Protein AF-A0A1A8K2V6-F1 (afdb_monomer)

Nearest PDB structures (foldseek):
  3fk2-assembly3_C  TM=8.472E-01  e=1.908E-04  Homo sapiens
  3byi-assembly1_A  TM=8.784E-01  e=4.272E-04  Homo sapiens
  2osa-assembly1_A  TM=8.874E-01  e=6.770E-04  Homo sapiens
  2ee5-assembly1_A  TM=8.957E-01  e=7.171E-04  Homo sapiens
  5jd0-assembly2_B  TM=8.103E-01  e=1.275E-02  Homo sapiens

Secondary structure (DSSP, 8-state):
--TTTSPPPHHHHHHHHHHHHH-HHHHHHHHTTS-HHHHHHHHHHHHHHSSS-SS-HHHHHHHHHHHT-SSHHHHHHHHHHHHHHS-HHHHHH-

Sequence (94 aa):
VGIYRIPGTATDINMLRAAFNSNLREAVTRLRGAEVNAVCGLLKLYFRELPEPLIPSEMFQTLAKALDIQDLNARLVSMLSLLKSCPEVKRHTF

Solvent-accessible surface area (backbone atoms only — not comparable to full-atom values): 5438 Å² total; per-residue (Å²): 134,56,82,80,72,47,81,35,58,67,67,56,23,50,53,48,49,52,27,56,75,72,36,61,71,58,24,57,58,52,54,77,75,50,56,65,35,19,56,41,43,36,57,54,48,53,54,71,67,40,97,61,50,74,68,48,76,84,49,48,65,59,50,52,57,31,67,69,42,82,53,65,67,63,21,52,53,45,50,53,52,52,53,65,70,42,58,67,72,45,48,77,68,108

Radius of gyration: 17.13 Å; Cα contacts (8 Å, |Δi|>4): 66; chains: 1; bounding box: 40×24×40 Å

pLDDT: mean 91.92, std 4.36, range [67.62, 97.25]

Mean predicted aligned error: 4.61 Å

InterPro domains:
  IPR000198 Rho GTPase-activating protein domain [PF00620] (2-94)
  IPR000198 Rho GTPase-activating protein domain [PS50238] (1-94)
  IPR008936 Rho GTPase activation protein [G3DSA:1.10.555.10] (1-94)
  IPR008936 Rho GTPase activation protein [SSF48350] (2-94)
  IPR037769 Abr/Bcr [PTHR23182] (1-94)

Organism: Nothobranchius kuhntae (NCBI:txid321403)

Foldseek 3Di:
DDQLPDADDPVLLVVLVVCVVPDPVSSVVSVVVDDRNSVSNNVVVVQVPPPAHLQHPVCPVQLVVLVPDPDPVSSVVSVVVSLVPDDPVSSVVD

Structure (mmCIF, N/CA/C/O backbone):
data_AF-A0A1A8K2V6-F1
#
_entry.id   AF-A0A1A8K2V6-F1
#
loop_
_atom_site.group_PDB
_atom_site.id
_atom_site.type_symbol
_atom_site.label_atom_id
_atom_site.label_alt_id
_atom_site.label_comp_id
_atom_site.label_asym_id
_atom_site.label_entity_id
_atom_site.label_seq_id
_atom_site.pdbx_PDB_ins_code
_atom_site.Cartn_x
_atom_site.Cartn_y
_atom_site.Cartn_z
_atom_site.occupancy
_atom_site.B_iso_or_equiv
_atom_site.auth_seq_id
_atom_site.auth_comp_id
_atom_site.auth_asym_id
_atom_site.auth_atom_id
_atom_site.pdbx_PDB_model_num
ATOM 1 N N . VAL A 1 1 ? -10.995 -7.471 -15.134 1.00 67.62 1 VAL A N 1
ATOM 2 C CA . VAL A 1 1 ? -9.686 -6.898 -14.734 1.00 67.62 1 VAL A CA 1
ATOM 3 C C . VAL A 1 1 ? -9.617 -6.894 -13.214 1.00 67.62 1 VAL A C 1
ATOM 5 O O . VAL A 1 1 ? -10.493 -6.315 -12.591 1.00 67.62 1 VAL A O 1
ATOM 8 N N . GLY A 1 2 ? -8.667 -7.610 -12.609 1.00 86.94 2 GLY A N 1
ATOM 9 C CA . GLY A 1 2 ? -8.532 -7.699 -11.150 1.00 86.94 2 GLY A CA 1
ATOM 10 C C . GLY A 1 2 ? -7.445 -6.764 -10.633 1.00 86.94 2 GLY A C 1
ATOM 11 O O . GLY A 1 2 ? -6.370 -7.238 -10.276 1.00 86.94 2 GLY A O 1
ATOM 12 N N . ILE A 1 3 ? -7.712 -5.456 -10.614 1.00 91.00 3 ILE A N 1
ATOM 13 C CA . ILE A 1 3 ? -6.757 -4.437 -10.144 1.00 91.00 3 ILE A CA 1
ATOM 14 C C . ILE A 1 3 ? -6.366 -4.748 -8.692 1.00 91.00 3 ILE A C 1
ATOM 16 O O . ILE A 1 3 ? -7.212 -5.150 -7.895 1.00 91.00 3 ILE A O 1
ATOM 20 N N . TYR A 1 4 ? -5.073 -4.646 -8.372 1.00 91.69 4 TYR A N 1
ATOM 21 C CA . TYR A 1 4 ? -4.450 -5.052 -7.099 1.00 91.69 4 TYR A CA 1
ATOM 22 C C . TYR A 1 4 ? -4.519 -6.547 -6.737 1.00 91.69 4 TYR A C 1
ATOM 24 O O . TYR A 1 4 ? -3.676 -7.003 -5.956 1.00 91.69 4 TYR A O 1
ATOM 32 N N . ARG A 1 5 ? -5.432 -7.323 -7.333 1.00 92.94 5 ARG A N 1
ATOM 33 C CA . ARG A 1 5 ? -5.593 -8.769 -7.117 1.00 92.94 5 ARG A CA 1
ATOM 34 C C . ARG A 1 5 ? -4.694 -9.608 -8.025 1.00 92.94 5 ARG A C 1
AT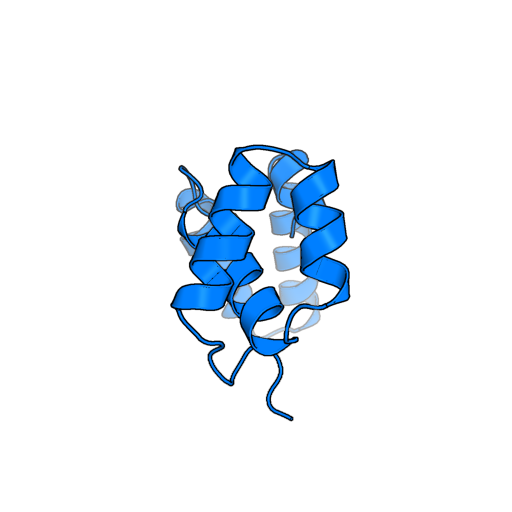OM 36 O O . ARG A 1 5 ? -4.076 -10.555 -7.551 1.00 92.94 5 ARG A O 1
ATOM 43 N N . ILE A 1 6 ? -4.634 -9.283 -9.315 1.00 91.56 6 ILE A N 1
ATOM 44 C CA . ILE A 1 6 ? -3.819 -10.003 -10.301 1.00 91.56 6 ILE A CA 1
ATOM 45 C C . ILE A 1 6 ? -2.364 -9.523 -10.174 1.00 91.56 6 ILE A C 1
ATOM 47 O O . ILE A 1 6 ? -2.129 -8.311 -10.130 1.00 91.56 6 ILE A O 1
ATOM 51 N N . PRO A 1 7 ? -1.376 -10.432 -10.073 1.00 88.19 7 PRO A N 1
ATOM 52 C CA . PRO A 1 7 ? 0.026 -10.038 -10.029 1.00 88.19 7 PRO A CA 1
ATOM 53 C C . PRO A 1 7 ? 0.500 -9.544 -11.401 1.00 88.19 7 PRO A C 1
ATOM 55 O O . PRO A 1 7 ? 0.137 -10.103 -12.433 1.00 88.19 7 PRO A O 1
ATOM 58 N N . GLY A 1 8 ? 1.328 -8.499 -11.405 1.00 90.31 8 GLY A N 1
ATOM 59 C CA . GLY A 1 8 ? 2.142 -8.144 -12.567 1.00 90.31 8 GLY A CA 1
ATOM 60 C C . GLY A 1 8 ? 3.408 -8.997 -12.641 1.00 90.31 8 GLY A C 1
ATOM 61 O O . GLY A 1 8 ? 3.765 -9.684 -11.681 1.00 90.31 8 GLY A O 1
ATOM 62 N N . THR A 1 9 ? 4.113 -8.928 -13.767 1.00 93.69 9 THR A N 1
ATOM 63 C CA . THR A 1 9 ? 5.394 -9.618 -13.953 1.00 93.69 9 THR A CA 1
ATOM 64 C C . THR A 1 9 ? 6.436 -9.096 -12.963 1.00 93.69 9 THR A C 1
ATOM 66 O O . THR A 1 9 ? 6.639 -7.888 -12.840 1.00 93.69 9 THR A O 1
ATOM 69 N N . ALA A 1 10 ? 7.147 -9.999 -12.281 1.00 93.56 10 ALA A N 1
ATOM 70 C CA . ALA A 1 10 ? 8.191 -9.623 -11.324 1.00 93.56 10 ALA A CA 1
ATOM 71 C C . ALA A 1 10 ? 9.313 -8.790 -11.971 1.00 93.56 10 ALA A C 1
ATOM 73 O O . ALA A 1 10 ? 9.819 -7.853 -11.355 1.00 93.56 10 ALA A O 1
ATOM 74 N N . THR A 1 11 ? 9.663 -9.092 -13.225 1.00 95.50 11 THR A N 1
ATOM 75 C CA . THR A 1 11 ? 10.641 -8.334 -14.017 1.00 95.50 11 THR A CA 1
ATOM 76 C C . THR A 1 11 ? 10.225 -6.871 -14.165 1.00 95.50 11 THR A C 1
ATOM 78 O O . THR A 1 11 ? 11.012 -5.986 -13.844 1.00 95.50 11 THR A O 1
ATOM 81 N N . ASP A 1 12 ? 8.979 -6.606 -14.564 1.00 94.31 12 ASP A N 1
ATOM 82 C CA . ASP A 1 12 ? 8.476 -5.242 -14.779 1.00 94.31 12 ASP A CA 1
ATOM 83 C C . ASP A 1 12 ? 8.409 -4.450 -13.472 1.00 94.31 12 ASP A C 1
ATOM 85 O O . ASP A 1 12 ? 8.814 -3.289 -13.420 1.00 94.31 12 ASP A O 1
ATOM 89 N N . ILE A 1 13 ? 7.972 -5.101 -12.388 1.00 95.81 13 ILE A N 1
ATOM 90 C CA . ILE A 1 13 ? 7.942 -4.504 -11.047 1.00 95.81 13 ILE A CA 1
ATOM 91 C C . ILE A 1 13 ? 9.355 -4.094 -10.612 1.00 95.81 13 ILE A C 1
ATOM 93 O O . ILE A 1 13 ? 9.557 -2.970 -10.151 1.00 95.81 13 ILE A O 1
ATOM 97 N N . ASN A 1 14 ? 10.344 -4.974 -10.787 1.00 95.25 14 ASN A N 1
ATOM 98 C CA . ASN A 1 14 ? 11.729 -4.698 -10.406 1.00 95.25 14 ASN A CA 1
ATOM 99 C C . ASN A 1 14 ? 12.385 -3.634 -11.299 1.00 95.25 14 ASN A C 1
ATOM 101 O O . ASN A 1 14 ? 13.126 -2.795 -10.790 1.00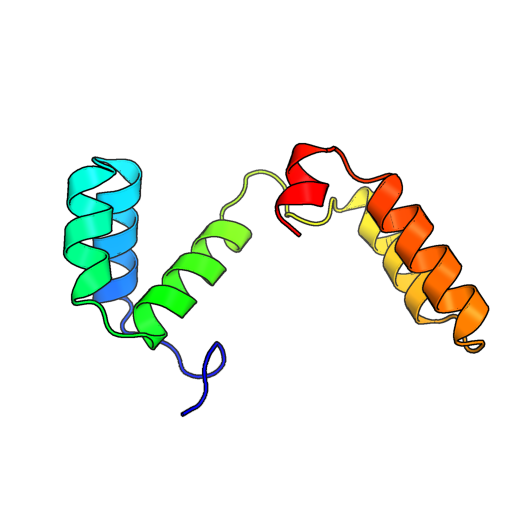 95.25 14 ASN A O 1
ATOM 105 N N . MET A 1 15 ? 12.087 -3.619 -12.603 1.00 94.94 15 MET A N 1
ATOM 106 C CA . MET A 1 15 ? 12.561 -2.572 -13.515 1.00 94.94 15 MET A CA 1
ATOM 107 C C . MET A 1 15 ? 12.018 -1.195 -13.124 1.00 94.94 15 MET A C 1
ATOM 109 O O . MET A 1 15 ? 12.779 -0.230 -13.059 1.00 94.94 15 MET A O 1
ATOM 113 N N . LEU A 1 16 ? 10.718 -1.095 -12.826 1.00 95.75 16 LEU A N 1
ATOM 114 C CA . LEU A 1 16 ? 10.125 0.159 -12.362 1.00 95.75 16 LEU A CA 1
ATOM 115 C C . LEU A 1 16 ? 10.704 0.578 -11.010 1.00 95.75 16 LEU A C 1
ATOM 117 O O . LEU A 1 16 ? 11.075 1.736 -10.847 1.00 95.75 16 LEU A O 1
ATOM 121 N N . ARG A 1 17 ? 10.848 -0.357 -10.064 1.00 95.75 17 ARG A N 1
ATOM 122 C CA . ARG A 1 17 ? 11.479 -0.101 -8.762 1.00 95.75 17 ARG A CA 1
ATOM 123 C C . ARG A 1 17 ? 12.877 0.493 -8.919 1.00 95.75 17 ARG A C 1
ATOM 125 O O . ARG A 1 17 ? 13.177 1.504 -8.290 1.00 95.75 17 ARG A O 1
ATOM 132 N N . ALA A 1 18 ? 13.719 -0.117 -9.753 1.00 95.50 18 ALA A N 1
ATOM 133 C CA . ALA A 1 18 ? 15.065 0.380 -10.013 1.00 95.50 18 ALA A CA 1
ATOM 134 C C . ALA A 1 18 ? 15.025 1.810 -10.572 1.00 95.50 18 ALA A C 1
ATOM 136 O O . ALA A 1 18 ? 15.723 2.682 -10.064 1.00 95.50 18 ALA A O 1
ATOM 137 N N . ALA A 1 19 ? 14.139 2.079 -11.536 1.00 95.56 19 ALA A N 1
ATOM 138 C CA . ALA A 1 19 ? 13.971 3.419 -12.087 1.00 95.56 19 ALA A CA 1
ATOM 139 C C . ALA A 1 19 ? 13.550 4.442 -11.014 1.00 95.56 19 ALA A C 1
ATOM 141 O O . ALA A 1 19 ? 14.135 5.519 -10.952 1.00 95.56 19 ALA A O 1
ATOM 142 N N . PHE A 1 20 ? 12.597 4.108 -10.133 1.00 95.69 20 PHE A N 1
ATOM 143 C CA . PHE A 1 20 ? 12.182 4.990 -9.031 1.00 95.69 20 PHE A CA 1
ATOM 144 C C . PHE A 1 20 ? 13.304 5.256 -8.019 1.00 95.69 20 PHE A C 1
ATOM 146 O O . PHE A 1 20 ? 13.405 6.372 -7.516 1.00 95.69 20 PHE A O 1
ATOM 153 N N . ASN A 1 21 ? 14.165 4.269 -7.761 1.00 94.69 21 ASN A N 1
ATOM 154 C CA . ASN A 1 21 ? 15.307 4.416 -6.856 1.00 94.69 21 ASN A CA 1
ATOM 155 C C . ASN A 1 21 ? 16.483 5.190 -7.473 1.00 94.69 21 ASN A C 1
ATOM 157 O O . ASN A 1 21 ? 17.320 5.704 -6.735 1.00 94.69 21 ASN A O 1
ATOM 161 N N . SER A 1 22 ? 16.579 5.256 -8.805 1.00 94.88 22 SER A N 1
ATOM 162 C CA . SER A 1 22 ? 17.699 5.898 -9.505 1.00 94.88 22 SER A CA 1
ATOM 163 C C . SER A 1 22 ? 17.360 7.281 -10.063 1.00 94.88 22 SER A C 1
ATOM 165 O O . SER A 1 22 ? 18.112 8.229 -9.848 1.00 94.88 22 SER A O 1
ATOM 167 N N . ASN A 1 23 ? 16.259 7.421 -10.807 1.00 95.00 23 ASN A N 1
ATOM 168 C CA . ASN A 1 23 ? 15.907 8.667 -11.480 1.00 95.00 23 ASN A CA 1
ATOM 169 C C . ASN A 1 23 ? 14.390 8.812 -11.660 1.00 95.00 23 ASN A C 1
ATOM 171 O O . ASN A 1 23 ? 13.760 8.107 -12.450 1.00 95.00 23 ASN A O 1
ATOM 175 N N . LEU A 1 24 ? 13.809 9.817 -11.001 1.00 92.75 24 LEU A N 1
ATOM 176 C CA . LEU A 1 24 ? 12.367 10.059 -11.042 1.00 92.75 24 LEU A CA 1
ATOM 177 C C . LEU A 1 24 ? 11.841 10.352 -12.459 1.00 92.75 24 LEU A C 1
ATOM 179 O O . LEU A 1 24 ? 10.752 9.906 -12.817 1.00 92.75 24 LEU A O 1
ATOM 183 N N . ARG A 1 25 ? 12.596 11.075 -13.293 1.00 94.06 25 ARG A N 1
ATOM 184 C CA . ARG A 1 25 ? 12.173 11.400 -14.665 1.00 94.06 25 ARG A CA 1
ATOM 185 C C . ARG A 1 25 ? 12.115 10.149 -15.538 1.00 94.06 25 ARG A C 1
ATOM 187 O O . ARG A 1 25 ? 11.178 9.988 -16.324 1.00 94.06 25 ARG A O 1
ATOM 194 N N . GLU A 1 26 ? 13.093 9.262 -15.390 1.00 93.12 26 GLU A N 1
ATOM 195 C CA . GLU A 1 26 ? 13.093 7.965 -16.065 1.00 93.12 26 GLU A CA 1
ATOM 196 C C . GLU A 1 26 ? 11.925 7.098 -15.583 1.00 93.12 26 GLU A C 1
ATOM 198 O O . GLU A 1 26 ? 11.180 6.562 -16.404 1.00 93.12 26 GLU A O 1
ATOM 203 N N . ALA A 1 27 ? 11.712 7.027 -14.267 1.00 93.88 27 ALA A N 1
ATOM 204 C CA . ALA A 1 27 ? 10.615 6.277 -13.667 1.00 93.88 27 ALA A CA 1
ATOM 205 C C . ALA A 1 27 ? 9.254 6.723 -14.211 1.00 93.88 27 ALA A C 1
ATOM 207 O O . ALA A 1 27 ? 8.484 5.894 -14.690 1.00 93.88 27 ALA A O 1
ATOM 208 N N . VAL A 1 28 ? 8.984 8.034 -14.228 1.00 93.75 28 VAL A N 1
ATOM 209 C CA . VAL A 1 28 ? 7.735 8.598 -14.769 1.00 93.75 28 VAL A CA 1
ATOM 210 C C . VAL A 1 28 ? 7.575 8.281 -16.256 1.00 93.75 28 VAL A C 1
ATOM 212 O O . VAL A 1 28 ? 6.466 8.005 -16.709 1.00 93.75 28 VAL A O 1
ATOM 215 N N . THR A 1 29 ? 8.668 8.288 -17.021 1.00 93.88 29 THR A N 1
ATOM 216 C CA . THR A 1 29 ? 8.632 7.936 -18.447 1.00 93.88 29 THR A CA 1
ATOM 217 C C . THR A 1 29 ? 8.264 6.466 -18.642 1.00 93.88 29 THR A C 1
ATOM 219 O O . THR A 1 29 ? 7.364 6.164 -19.423 1.00 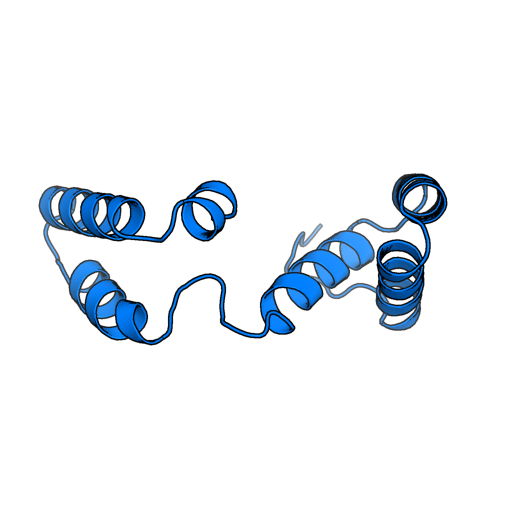93.88 29 THR A O 1
ATOM 222 N N . ARG A 1 30 ? 8.897 5.553 -17.894 1.00 91.94 30 ARG A N 1
ATOM 223 C CA . ARG A 1 30 ? 8.608 4.111 -17.954 1.00 91.94 30 ARG A CA 1
ATOM 224 C C . ARG A 1 30 ? 7.206 3.777 -17.445 1.00 91.94 30 ARG A C 1
ATOM 226 O O . ARG A 1 30 ? 6.543 2.919 -18.016 1.00 91.94 30 ARG A O 1
ATOM 233 N N . LEU A 1 31 ? 6.733 4.485 -16.420 1.00 92.81 31 LEU A N 1
ATOM 234 C CA . LEU A 1 31 ? 5.408 4.293 -15.833 1.00 92.81 31 LEU A CA 1
ATOM 235 C C . LEU A 1 31 ? 4.280 4.511 -16.853 1.00 92.81 31 LEU A C 1
ATOM 237 O O . LEU A 1 31 ? 3.289 3.791 -16.823 1.00 92.81 31 LEU A O 1
ATOM 241 N N . ARG A 1 32 ? 4.435 5.468 -17.780 1.00 90.88 32 ARG A N 1
ATOM 242 C CA . ARG A 1 32 ? 3.419 5.775 -18.807 1.00 90.88 32 ARG A CA 1
ATOM 243 C C . ARG A 1 32 ? 3.138 4.617 -19.765 1.00 90.88 32 ARG A C 1
ATOM 245 O O . ARG A 1 32 ? 2.045 4.562 -20.314 1.00 90.88 32 ARG A O 1
ATOM 252 N N . GLY A 1 33 ? 4.113 3.736 -19.982 1.00 90.25 33 GLY A N 1
ATOM 253 C CA . GLY A 1 33 ? 3.978 2.552 -20.836 1.00 90.25 33 GLY A CA 1
ATOM 254 C C . GLY A 1 33 ? 3.861 1.242 -20.058 1.00 90.25 33 GLY A C 1
ATOM 255 O O . GLY A 1 33 ? 3.918 0.179 -20.666 1.00 90.25 33 GLY A O 1
ATOM 256 N N . ALA A 1 34 ? 3.764 1.300 -18.729 1.00 93.06 34 ALA A N 1
ATOM 257 C CA . ALA A 1 34 ? 3.766 0.113 -17.891 1.00 93.06 34 ALA A CA 1
ATOM 258 C 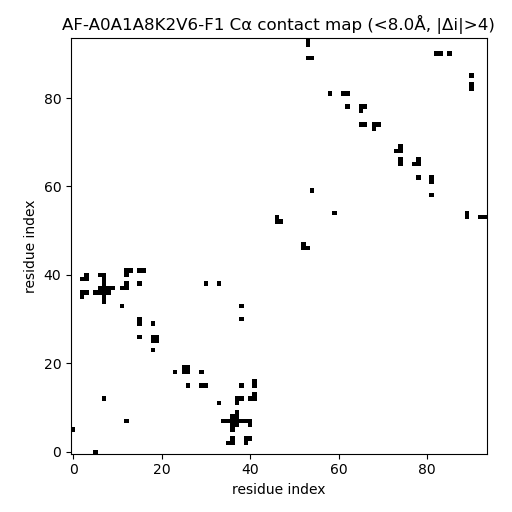C . ALA A 1 34 ? 2.378 -0.526 -17.788 1.00 93.06 34 ALA A C 1
ATOM 260 O O . ALA A 1 34 ? 1.359 0.154 -17.659 1.00 93.06 34 ALA A O 1
ATOM 261 N N . GLU A 1 35 ? 2.361 -1.855 -17.733 1.00 93.62 35 GLU A N 1
ATOM 262 C CA . GLU A 1 35 ? 1.160 -2.624 -17.428 1.00 93.62 35 GLU A CA 1
ATOM 263 C C . GLU A 1 35 ? 0.610 -2.280 -16.038 1.00 93.62 35 GLU A C 1
ATOM 265 O O . GLU A 1 35 ? 1.340 -2.254 -15.040 1.00 93.62 35 GLU A O 1
ATOM 270 N N . VAL A 1 36 ? -0.709 -2.096 -15.938 1.00 94.38 36 VAL A N 1
ATOM 271 C CA . VAL A 1 36 ? -1.375 -1.680 -14.690 1.00 94.38 36 VAL A CA 1
ATOM 272 C C . VAL A 1 36 ? -1.086 -2.632 -13.525 1.00 94.38 36 VAL A C 1
ATOM 274 O O . VAL A 1 36 ? -0.871 -2.192 -12.397 1.00 94.38 36 VAL A O 1
ATOM 277 N N . ASN A 1 37 ? -0.998 -3.939 -13.786 1.00 94.56 37 ASN A N 1
ATOM 278 C CA . ASN A 1 37 ? -0.711 -4.932 -12.749 1.00 94.56 37 ASN A CA 1
ATOM 279 C C . ASN A 1 37 ? 0.731 -4.820 -12.223 1.00 94.56 37 ASN A C 1
ATOM 281 O O . ASN A 1 37 ? 0.973 -5.106 -11.047 1.00 94.56 37 ASN A O 1
ATOM 285 N N . ALA A 1 38 ? 1.681 -4.378 -13.058 1.00 94.88 38 ALA A N 1
ATOM 286 C CA . ALA A 1 38 ? 3.052 -4.097 -12.637 1.00 94.88 38 ALA A CA 1
ATOM 287 C C . ALA A 1 38 ? 3.110 -2.824 -11.781 1.00 94.88 38 ALA A C 1
ATOM 289 O O . ALA A 1 38 ? 3.750 -2.825 -10.732 1.00 94.88 38 ALA A O 1
ATOM 290 N N . VAL A 1 39 ? 2.359 -1.780 -12.150 1.00 95.56 39 VAL A N 1
ATOM 291 C CA . VAL A 1 39 ? 2.223 -0.555 -11.341 1.00 95.56 39 VAL A CA 1
ATOM 292 C C . VAL A 1 39 ? 1.600 -0.857 -9.974 1.00 95.56 39 VAL A C 1
ATOM 294 O O . VAL A 1 39 ? 2.144 -0.470 -8.939 1.00 95.56 39 VAL A O 1
ATOM 297 N N . CYS A 1 40 ? 0.508 -1.625 -9.936 1.00 95.44 40 CYS A N 1
ATOM 298 C CA . CYS A 1 40 ? -0.094 -2.091 -8.686 1.00 95.44 40 CYS A CA 1
ATOM 299 C C . CYS A 1 40 ? 0.878 -2.947 -7.860 1.00 95.44 40 CYS A C 1
ATOM 301 O O . CYS A 1 40 ? 0.895 -2.864 -6.632 1.00 95.44 40 CYS A O 1
ATOM 303 N N . GLY A 1 41 ? 1.665 -3.802 -8.520 1.00 95.69 41 GLY A N 1
ATOM 304 C CA . GLY A 1 41 ? 2.698 -4.616 -7.884 1.00 95.69 41 GLY A CA 1
ATOM 305 C C . GLY A 1 41 ? 3.781 -3.767 -7.223 1.00 95.69 41 GLY A C 1
ATOM 306 O O . GLY A 1 41 ? 4.130 -4.023 -6.072 1.00 95.69 41 GLY A O 1
ATOM 307 N N . LEU A 1 42 ? 4.245 -2.725 -7.911 1.00 96.19 42 LEU A N 1
ATOM 308 C CA . LEU A 1 42 ? 5.219 -1.772 -7.394 1.00 96.19 42 LEU A CA 1
ATOM 309 C C . LEU A 1 42 ? 4.696 -1.021 -6.166 1.00 96.19 42 LEU A C 1
ATOM 311 O O . LEU A 1 42 ? 5.404 -0.942 -5.167 1.00 96.19 42 LEU A O 1
ATOM 315 N N . LEU A 1 43 ? 3.460 -0.511 -6.203 1.00 95.38 43 LEU A N 1
ATOM 316 C CA . LEU A 1 43 ? 2.884 0.207 -5.061 1.00 95.38 43 LEU A CA 1
ATOM 317 C C . LEU A 1 43 ? 2.764 -0.696 -3.823 1.00 95.38 43 LEU A C 1
ATOM 319 O O . LEU A 1 43 ? 3.120 -0.298 -2.716 1.00 95.38 43 LEU A O 1
ATOM 323 N N . LYS A 1 44 ? 2.323 -1.948 -4.008 1.00 95.12 44 LYS A N 1
ATOM 324 C CA . LYS A 1 44 ? 2.292 -2.945 -2.924 1.00 95.12 44 LYS A CA 1
ATOM 325 C C . LYS A 1 44 ? 3.692 -3.244 -2.383 1.00 95.12 44 LYS A C 1
ATOM 327 O O . LYS A 1 44 ? 3.855 -3.417 -1.178 1.00 95.12 44 LYS A O 1
ATOM 332 N N . LEU A 1 45 ? 4.689 -3.322 -3.266 1.00 94.75 45 LEU A N 1
ATOM 333 C CA . LEU A 1 45 ? 6.078 -3.552 -2.881 1.00 94.75 45 LEU A CA 1
ATOM 334 C C . LEU A 1 45 ? 6.624 -2.391 -2.047 1.00 94.75 45 LEU A C 1
ATOM 336 O O . LEU A 1 45 ? 7.226 -2.647 -1.012 1.00 94.75 45 LEU A O 1
ATOM 340 N N . TYR A 1 46 ? 6.346 -1.149 -2.451 1.00 94.88 46 TYR A N 1
ATOM 341 C CA . TYR A 1 46 ? 6.758 0.052 -1.726 1.00 94.88 46 TYR A CA 1
ATOM 342 C C . TYR A 1 46 ? 6.308 0.012 -0.262 1.00 94.88 46 TYR A C 1
ATOM 344 O O . TYR A 1 46 ? 7.146 0.094 0.630 1.00 94.88 46 TYR A O 1
ATOM 352 N N . PHE A 1 47 ? 5.016 -0.217 0.000 1.00 94.38 47 PHE A N 1
ATOM 353 C CA . PHE A 1 47 ? 4.506 -0.291 1.375 1.00 94.38 47 PHE A CA 1
ATOM 354 C C . PHE A 1 47 ? 5.081 -1.455 2.184 1.00 94.38 47 PHE A C 1
ATOM 356 O O . PHE A 1 47 ? 5.243 -1.334 3.396 1.00 94.38 47 PHE A O 1
ATOM 363 N N . ARG A 1 48 ? 5.392 -2.579 1.528 1.00 94.06 48 ARG A N 1
ATOM 364 C CA . ARG A 1 48 ? 5.980 -3.756 2.180 1.00 94.06 48 ARG A CA 1
ATOM 365 C C . ARG A 1 48 ? 7.442 -3.544 2.577 1.00 94.06 48 ARG A C 1
ATOM 367 O O . ARG A 1 48 ? 7.902 -4.186 3.512 1.00 94.06 48 ARG A O 1
ATO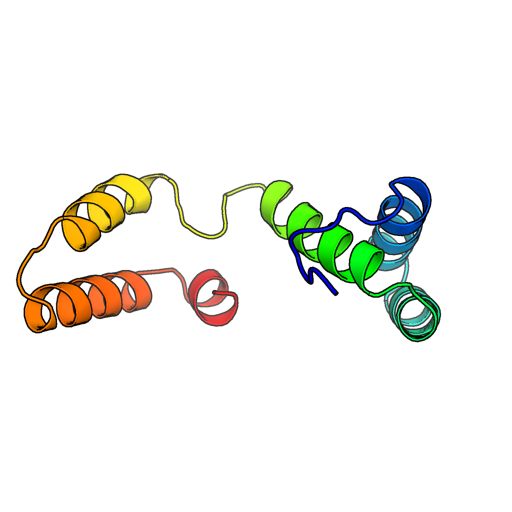M 374 N N . GLU A 1 49 ? 8.166 -2.705 1.846 1.00 93.50 49 GLU A N 1
ATOM 375 C CA . GLU A 1 49 ? 9.599 -2.463 2.047 1.00 93.50 49 GLU A CA 1
ATOM 376 C C . GLU A 1 49 ? 9.904 -1.229 2.901 1.00 93.50 49 GLU A C 1
ATOM 378 O O . GLU A 1 49 ? 11.075 -0.934 3.143 1.00 93.50 49 GLU A O 1
ATOM 383 N N . LEU A 1 50 ? 8.880 -0.510 3.370 1.00 92.19 50 LEU A N 1
ATOM 384 C CA . LEU A 1 50 ? 9.085 0.569 4.328 1.00 92.19 50 LEU A CA 1
ATOM 385 C C . LEU A 1 50 ? 9.794 0.029 5.588 1.00 92.19 50 LEU A C 1
ATOM 387 O O . LEU A 1 50 ? 9.421 -1.041 6.075 1.00 92.19 50 LEU A O 1
ATOM 391 N N . PRO A 1 51 ? 10.774 0.765 6.156 1.00 91.75 51 PRO A N 1
ATOM 392 C CA . PRO A 1 51 ? 11.453 0.358 7.391 1.00 91.75 51 PRO A CA 1
ATOM 393 C C . PRO A 1 51 ? 10.487 0.132 8.559 1.00 91.75 51 PRO A C 1
ATOM 395 O O . PRO A 1 51 ? 10.710 -0.724 9.409 1.00 91.75 51 PRO A O 1
ATOM 398 N N . GLU A 1 52 ? 9.401 0.901 8.574 1.00 90.56 52 GLU A N 1
ATOM 399 C CA . GLU A 1 52 ? 8.270 0.743 9.473 1.00 90.56 52 GLU A CA 1
ATOM 400 C C . GLU A 1 52 ? 6.995 0.662 8.622 1.00 90.56 52 GLU A C 1
ATOM 402 O O . GLU A 1 52 ? 6.849 1.455 7.686 1.00 90.56 52 GLU A O 1
ATOM 407 N N . PRO A 1 53 ? 6.061 -0.258 8.917 1.00 90.38 53 PRO A N 1
ATOM 408 C CA . PRO A 1 53 ? 4.809 -0.350 8.177 1.00 90.38 53 PRO A CA 1
ATOM 409 C C . PRO A 1 53 ? 4.036 0.976 8.197 1.00 90.38 53 PRO A C 1
ATOM 411 O O . PRO A 1 53 ? 4.101 1.752 9.152 1.00 90.38 53 PRO A O 1
ATOM 414 N N . LEU A 1 54 ? 3.253 1.215 7.140 1.00 88.25 54 LEU A N 1
ATOM 415 C CA . LEU A 1 54 ? 2.427 2.422 7.014 1.00 88.25 54 LEU A CA 1
ATOM 416 C C . LEU A 1 54 ? 1.495 2.616 8.222 1.00 88.25 54 LEU A C 1
ATOM 418 O O . LEU A 1 54 ? 1.311 3.738 8.688 1.00 88.25 54 LEU A O 1
ATOM 422 N N . ILE A 1 55 ? 0.946 1.513 8.738 1.00 88.19 55 ILE A N 1
ATOM 423 C CA . ILE A 1 55 ? 0.293 1.463 10.046 1.00 88.19 55 ILE A CA 1
ATOM 424 C C . ILE A 1 55 ? 1.344 1.001 11.055 1.00 88.19 55 ILE A C 1
ATOM 426 O O . ILE A 1 55 ? 1.752 -0.160 10.974 1.00 88.19 55 ILE A O 1
ATOM 430 N N . PRO A 1 56 ? 1.760 1.852 12.008 1.00 87.44 56 PRO A N 1
ATOM 431 C CA . PRO A 1 56 ? 2.708 1.458 13.041 1.00 87.44 56 PRO A CA 1
ATOM 432 C C . PRO A 1 56 ? 2.218 0.227 13.806 1.00 87.44 56 PRO A C 1
ATOM 434 O O . PRO A 1 56 ? 1.042 0.139 14.170 1.00 87.44 56 PRO A O 1
ATOM 437 N N . SER A 1 57 ? 3.122 -0.706 14.107 1.00 87.88 57 SER A N 1
ATOM 438 C CA . SER A 1 57 ? 2.790 -1.944 14.829 1.00 87.88 57 SER A CA 1
ATOM 439 C C . SER A 1 57 ? 2.133 -1.675 16.189 1.00 87.88 57 SER A C 1
ATOM 441 O O . SER A 1 57 ? 1.241 -2.410 16.608 1.00 87.88 57 SER A O 1
ATOM 443 N N . GLU A 1 58 ? 2.518 -0.580 16.848 1.00 88.31 58 GLU A N 1
ATOM 444 C CA . GLU A 1 58 ? 1.941 -0.122 18.118 1.00 88.31 58 GLU A CA 1
ATOM 445 C C . GLU A 1 58 ? 0.448 0.227 17.998 1.00 88.31 58 GLU A C 1
ATOM 447 O O . GLU A 1 58 ? -0.322 0.047 18.940 1.00 88.31 58 GLU A O 1
ATOM 452 N N . MET A 1 59 ? 0.010 0.674 16.818 1.00 88.69 59 MET A N 1
ATOM 453 C CA . MET A 1 59 ? -1.381 1.035 16.547 1.00 88.69 59 MET A CA 1
ATOM 454 C C . MET A 1 59 ? -2.238 -0.165 16.142 1.00 88.69 59 MET A C 1
ATOM 456 O O . MET A 1 59 ? -3.465 -0.066 16.161 1.00 88.69 59 MET A O 1
ATOM 460 N N . PHE A 1 60 ? -1.626 -1.304 15.806 1.00 88.75 60 PHE A N 1
ATOM 461 C CA . PHE A 1 60 ? -2.337 -2.477 15.301 1.00 88.75 60 PHE A CA 1
ATOM 462 C C . PHE A 1 60 ? -3.340 -3.031 16.321 1.00 88.75 60 PHE A C 1
ATOM 464 O O . PHE A 1 60 ? -4.480 -3.328 15.975 1.00 88.75 60 PHE A O 1
ATOM 471 N N . GLN A 1 61 ? -2.949 -3.101 17.598 1.00 90.38 61 GLN A N 1
ATOM 472 C CA . GLN A 1 61 ? -3.832 -3.562 18.675 1.00 90.38 61 GLN A CA 1
ATOM 473 C C . GLN A 1 61 ? -5.026 -2.628 18.881 1.00 90.38 61 GLN A C 1
ATOM 475 O O . GLN A 1 61 ? -6.153 -3.078 19.079 1.00 90.38 61 GLN A O 1
ATOM 480 N N . THR A 1 62 ? -4.798 -1.318 18.816 1.00 91.31 62 THR A N 1
ATOM 481 C CA . THR A 1 62 ? -5.868 -0.331 18.984 1.00 91.31 62 THR A CA 1
ATOM 482 C C . THR A 1 62 ? -6.804 -0.313 17.776 1.00 91.31 62 THR A C 1
ATOM 484 O O . THR A 1 62 ? -8.014 -0.192 17.948 1.00 91.31 62 THR A O 1
ATOM 487 N N . LEU A 1 63 ? -6.271 -0.519 16.568 1.00 90.75 63 LEU A N 1
ATOM 488 C CA . LEU A 1 63 ? -7.064 -0.681 15.352 1.00 90.75 63 LEU A CA 1
ATOM 489 C C . LEU A 1 63 ? -7.930 -1.946 15.401 1.00 90.75 63 LEU A C 1
ATOM 491 O O . LEU A 1 63 ? -9.115 -1.869 15.093 1.00 90.75 63 LEU A O 1
ATOM 495 N N . ALA A 1 64 ? -7.376 -3.084 15.831 1.00 92.75 64 ALA A N 1
ATOM 496 C CA . ALA A 1 64 ? -8.131 -4.328 15.991 1.00 92.75 64 ALA A CA 1
ATOM 497 C C . ALA A 1 64 ? -9.311 -4.147 16.961 1.00 92.75 64 ALA A C 1
ATOM 499 O O . ALA A 1 64 ? -10.447 -4.460 16.616 1.00 92.75 64 ALA A O 1
ATOM 500 N N . LYS A 1 65 ? -9.070 -3.518 18.120 1.00 93.38 65 LYS A N 1
ATOM 501 C CA . LYS A 1 65 ? -10.133 -3.183 19.082 1.00 93.38 65 LYS A CA 1
ATOM 502 C C . LYS A 1 65 ? -11.204 -2.272 18.484 1.00 93.38 65 LYS A C 1
ATOM 504 O O . LYS A 1 65 ? -12.380 -2.464 18.767 1.00 93.38 65 LYS A O 1
ATOM 509 N N . ALA A 1 66 ? -10.812 -1.286 17.676 1.00 93.44 66 ALA A N 1
ATOM 510 C CA . ALA A 1 66 ? -11.765 -0.406 17.005 1.00 93.44 66 ALA A CA 1
ATOM 511 C C . ALA A 1 66 ? -12.6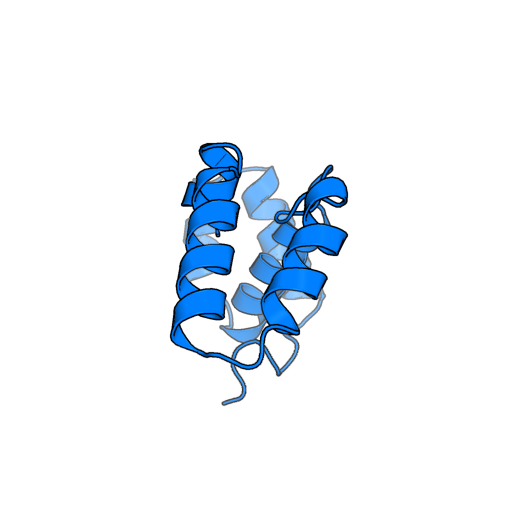30 -1.171 15.988 1.00 93.44 66 ALA A C 1
ATOM 513 O O . ALA A 1 66 ? -13.823 -0.898 15.881 1.00 93.44 66 ALA A O 1
ATOM 514 N N . LEU A 1 67 ? -12.060 -2.145 15.269 1.00 93.19 67 LEU A N 1
ATOM 515 C CA . LEU A 1 67 ? -12.785 -2.969 14.295 1.00 93.19 67 LEU A CA 1
ATOM 516 C C . LEU A 1 67 ? -13.838 -3.880 14.943 1.00 93.19 67 LEU A C 1
ATOM 518 O O . LEU A 1 67 ? -14.894 -4.084 14.339 1.00 93.19 67 LEU A O 1
ATOM 522 N N . ASP A 1 68 ? -13.580 -4.355 16.163 1.00 95.44 68 ASP A N 1
ATOM 523 C CA . ASP A 1 68 ? -14.490 -5.218 16.931 1.00 95.44 68 ASP A CA 1
ATOM 524 C C . ASP A 1 68 ? -15.716 -4.477 17.505 1.00 95.44 68 ASP A C 1
ATOM 526 O O . ASP A 1 68 ? -16.679 -5.112 17.954 1.00 95.44 68 ASP A O 1
ATOM 530 N N . ILE A 1 69 ? -15.721 -3.137 17.475 1.00 95.69 69 ILE A N 1
ATOM 531 C CA . ILE A 1 69 ? -16.863 -2.326 17.913 1.00 95.69 69 ILE A CA 1
ATOM 532 C C . ILE A 1 69 ? -18.071 -2.618 17.011 1.00 95.69 69 ILE A C 1
ATOM 534 O O . ILE A 1 69 ? -18.044 -2.380 15.802 1.00 95.69 69 ILE A O 1
ATOM 538 N N . GLN A 1 70 ? -19.153 -3.104 17.624 1.00 95.88 70 GLN A N 1
ATOM 539 C CA . GLN A 1 70 ? -20.393 -3.461 16.926 1.00 95.88 70 GLN A CA 1
ATOM 540 C C . GLN A 1 70 ? -21.176 -2.231 16.459 1.00 95.88 70 GLN A C 1
ATOM 542 O O . GLN A 1 70 ? -21.732 -2.227 15.361 1.00 95.88 70 GLN A O 1
ATOM 547 N N . ASP A 1 71 ? -21.211 -1.181 17.284 1.00 97.25 71 ASP A N 1
ATOM 548 C CA . ASP A 1 71 ? -21.871 0.068 16.918 1.00 97.25 71 ASP A CA 1
ATOM 549 C C . ASP A 1 71 ? -21.077 0.800 15.829 1.00 97.25 71 ASP A C 1
ATOM 551 O O . ASP A 1 71 ? -19.915 1.175 16.008 1.00 97.25 71 ASP A O 1
ATOM 555 N N . LEU A 1 72 ? -21.722 1.021 14.685 1.00 95.00 72 LEU A N 1
ATOM 556 C CA . LEU A 1 72 ? -21.073 1.603 13.516 1.00 95.00 72 LEU A CA 1
ATOM 557 C C . LEU A 1 72 ? -20.561 3.023 13.787 1.00 95.00 72 LEU A C 1
ATOM 559 O O . LEU A 1 72 ? -19.470 3.371 13.335 1.00 95.00 72 LEU A O 1
ATOM 563 N N . ASN A 1 73 ? -21.320 3.834 14.525 1.00 95.62 73 ASN A N 1
ATOM 564 C CA . ASN A 1 73 ? -20.959 5.225 14.788 1.00 95.62 73 ASN A CA 1
ATOM 565 C C . ASN A 1 73 ? -19.758 5.311 15.736 1.00 95.62 73 ASN A C 1
ATOM 567 O O . ASN A 1 73 ? -18.791 6.016 15.447 1.00 95.62 73 ASN A O 1
ATOM 571 N N . ALA A 1 74 ? -19.772 4.542 16.823 1.00 94.81 74 ALA A N 1
ATOM 572 C CA . ALA A 1 74 ? -18.662 4.425 17.757 1.00 94.81 74 ALA A CA 1
ATOM 573 C C . ALA A 1 74 ? -17.406 3.877 17.067 1.00 94.81 74 ALA A C 1
ATOM 575 O O . ALA A 1 74 ? -16.309 4.398 17.289 1.00 94.81 74 ALA A O 1
ATOM 576 N N . ARG A 1 75 ? -17.556 2.894 16.167 1.00 96.06 75 ARG A N 1
ATOM 577 C CA . ARG A 1 75 ? -16.451 2.384 15.346 1.00 96.06 75 ARG A CA 1
ATOM 578 C C . ARG A 1 75 ? -15.849 3.473 14.466 1.00 96.06 75 ARG A C 1
ATOM 580 O O . ARG A 1 75 ? -14.634 3.647 14.469 1.00 96.06 75 ARG A O 1
ATOM 587 N N . LEU A 1 76 ? -16.675 4.233 13.745 1.00 94.06 76 LEU A N 1
ATOM 588 C CA . LEU A 1 76 ? -16.205 5.321 12.881 1.00 94.06 76 LEU A CA 1
ATOM 589 C C . LEU A 1 76 ? -15.470 6.406 13.674 1.00 94.06 76 LEU A C 1
ATOM 591 O O . LEU A 1 76 ? -14.391 6.833 13.266 1.00 94.06 76 LEU A O 1
ATOM 595 N N . VAL A 1 77 ? -16.013 6.820 14.822 1.00 95.19 77 VAL A N 1
ATOM 596 C CA . VAL A 1 77 ? -15.370 7.809 15.701 1.00 95.19 77 VAL A CA 1
ATOM 597 C C . VAL A 1 77 ? -14.019 7.295 16.201 1.00 95.19 77 VAL A C 1
ATOM 599 O O . VAL A 1 77 ? -13.028 8.027 16.150 1.00 95.19 77 VAL A O 1
ATOM 602 N N . SER A 1 78 ? -13.957 6.031 16.628 1.00 93.50 78 SER A N 1
ATOM 603 C CA . SER A 1 78 ? -12.719 5.395 17.085 1.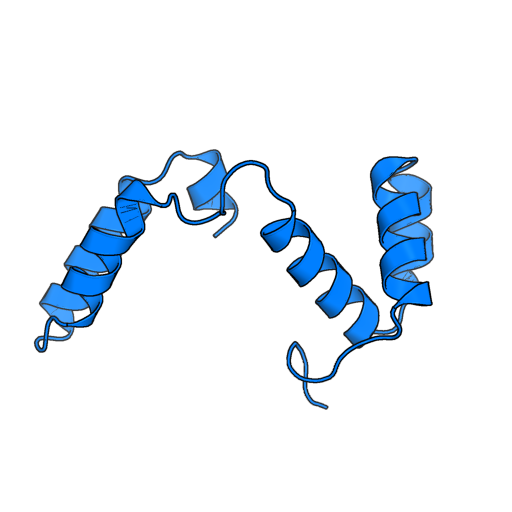00 93.50 78 SER A CA 1
ATOM 604 C C . SER A 1 78 ? -11.673 5.313 15.966 1.00 93.50 78 SER A C 1
ATOM 606 O O . SER A 1 78 ? -10.541 5.763 16.147 1.00 93.50 78 SER A O 1
ATOM 608 N N . MET A 1 79 ? -12.057 4.848 14.773 1.00 92.25 79 MET A N 1
ATOM 609 C CA . MET A 1 79 ? -11.167 4.778 13.608 1.00 92.25 79 MET A CA 1
ATOM 610 C C . MET A 1 79 ? -10.647 6.159 13.187 1.00 92.25 79 MET A C 1
ATOM 612 O O . MET A 1 79 ? -9.461 6.311 12.897 1.00 92.25 79 MET A O 1
ATOM 616 N N . LEU A 1 80 ? -11.502 7.187 13.194 1.00 91.44 80 LEU A N 1
ATOM 617 C CA . LEU A 1 80 ? -11.105 8.553 12.852 1.00 91.44 80 LEU A CA 1
ATOM 618 C C . LEU A 1 80 ? -10.139 9.142 13.890 1.00 91.44 80 LEU A C 1
ATOM 620 O O . LEU A 1 80 ? -9.194 9.844 13.531 1.00 91.44 80 LEU A O 1
ATOM 624 N N . SER A 1 81 ? -10.360 8.855 15.175 1.00 91.75 81 SER A N 1
ATOM 625 C CA . SER A 1 81 ? -9.444 9.249 16.248 1.00 91.75 81 SER A CA 1
ATOM 626 C C . SER A 1 81 ? -8.065 8.610 16.064 1.00 91.75 81 SER A C 1
ATOM 628 O O . SER A 1 81 ? -7.061 9.315 16.167 1.00 91.75 81 SER A O 1
ATOM 630 N N . LEU A 1 82 ? -8.017 7.327 15.692 1.00 91.00 82 LEU A N 1
ATOM 631 C CA . LEU A 1 82 ? -6.768 6.619 15.402 1.00 91.00 82 LEU A CA 1
ATOM 632 C C . LEU A 1 82 ? -6.039 7.196 14.189 1.00 91.00 82 LEU A C 1
ATOM 634 O O . LEU A 1 82 ? -4.838 7.444 14.246 1.00 91.00 82 LEU A O 1
ATOM 638 N N . LEU A 1 83 ? -6.751 7.488 13.101 1.00 88.81 83 LEU A N 1
ATOM 639 C CA . LEU A 1 83 ? -6.136 8.111 11.928 1.00 88.81 83 LEU A CA 1
ATOM 640 C C . LEU A 1 83 ? -5.552 9.495 12.265 1.00 88.81 83 LEU A C 1
ATOM 642 O O . LEU A 1 83 ? -4.465 9.852 11.806 1.00 88.81 83 LEU A O 1
ATOM 646 N N . LYS A 1 84 ? -6.223 10.267 13.127 1.00 88.06 84 LYS A N 1
ATOM 647 C CA . LYS A 1 84 ? -5.703 11.550 13.624 1.00 88.06 84 LYS A CA 1
ATOM 648 C C . LYS A 1 84 ? -4.479 11.393 14.530 1.00 88.06 84 LYS A C 1
ATOM 650 O O . LYS A 1 84 ? -3.631 12.279 14.511 1.00 88.06 84 LYS A O 1
ATOM 655 N N . SER A 1 85 ? -4.349 10.297 15.279 1.00 88.06 85 SER A N 1
ATOM 656 C CA . SER A 1 85 ? -3.167 10.049 16.115 1.00 88.06 85 SER A CA 1
ATOM 657 C C . SER A 1 85 ? -1.943 9.567 15.327 1.00 88.06 85 SER A C 1
ATOM 659 O O . SER A 1 85 ? -0.835 9.631 15.851 1.00 88.06 85 SER A O 1
ATOM 661 N N . CYS A 1 86 ? -2.104 9.113 14.076 1.00 85.81 86 CYS A N 1
ATOM 662 C CA . CYS A 1 86 ? -0.970 8.772 13.210 1.00 85.81 86 CYS A CA 1
ATOM 663 C C . CYS A 1 86 ? -0.058 9.991 12.973 1.00 85.81 86 CYS A C 1
ATOM 665 O O . CYS A 1 86 ? -0.575 11.103 12.812 1.00 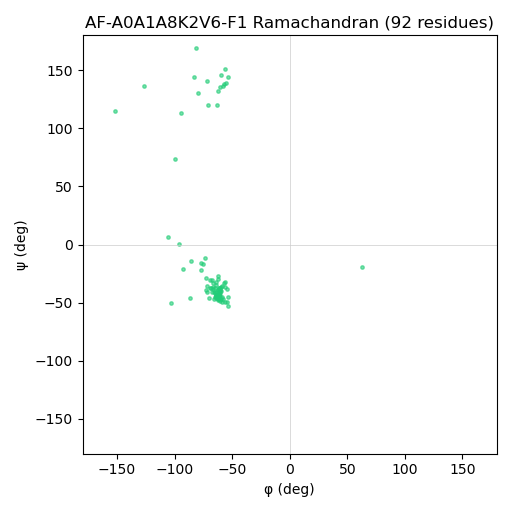85.81 86 CYS A O 1
ATOM 667 N N . PRO A 1 87 ? 1.271 9.803 12.847 1.00 86.94 87 PRO A N 1
ATOM 668 C CA . PRO A 1 87 ? 2.178 10.845 12.369 1.00 86.94 87 PRO A CA 1
ATOM 669 C C . PRO A 1 87 ? 1.721 11.412 11.020 1.00 86.94 87 PRO A C 1
ATOM 671 O O . PRO A 1 87 ? 1.236 10.666 10.170 1.0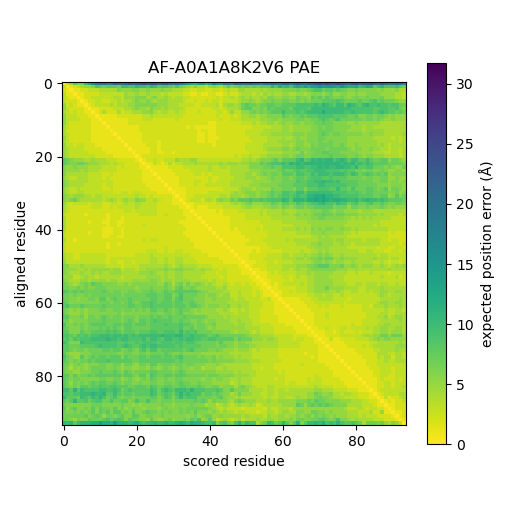0 86.94 87 PRO A O 1
ATOM 674 N N . GLU A 1 88 ? 1.909 12.715 10.804 1.00 86.06 88 GLU A N 1
ATOM 675 C CA . GLU A 1 88 ? 1.372 13.442 9.642 1.00 86.06 88 GLU A CA 1
ATOM 676 C C . GLU A 1 88 ? 1.741 12.797 8.298 1.00 86.06 88 GLU A C 1
ATOM 678 O O . GLU A 1 88 ? 0.870 12.569 7.463 1.00 86.06 88 GLU A O 1
ATOM 683 N N . VAL A 1 89 ? 3.007 12.405 8.124 1.00 85.94 89 VAL A N 1
ATOM 684 C CA . VAL A 1 89 ? 3.488 11.765 6.888 1.00 85.94 89 VAL A CA 1
ATOM 685 C C . VAL A 1 89 ? 2.760 10.445 6.612 1.00 85.94 89 VAL A C 1
ATOM 687 O O . VAL A 1 89 ? 2.314 10.208 5.491 1.00 85.94 89 VAL A O 1
ATOM 690 N N . LYS A 1 90 ? 2.585 9.597 7.635 1.00 85.31 90 LYS A N 1
ATOM 691 C CA . LYS A 1 90 ? 1.855 8.325 7.508 1.00 85.31 90 LYS A CA 1
ATOM 692 C C . LYS A 1 90 ? 0.366 8.572 7.264 1.00 85.31 90 LYS A C 1
ATOM 694 O O . LYS A 1 90 ? -0.233 7.885 6.448 1.00 85.31 90 LYS A O 1
ATOM 699 N N . ARG A 1 91 ? -0.210 9.595 7.903 1.00 85.69 91 ARG A N 1
ATOM 700 C CA . ARG A 1 91 ? -1.618 9.988 7.748 1.00 85.69 91 ARG A CA 1
ATOM 701 C C . ARG A 1 91 ? -1.948 10.484 6.341 1.00 85.69 91 ARG A C 1
ATOM 703 O O . ARG A 1 91 ? -3.000 10.142 5.829 1.00 85.69 91 ARG A O 1
ATOM 710 N N . HIS A 1 92 ? -1.074 11.281 5.727 1.00 85.88 92 HIS A N 1
ATOM 711 C CA . HIS A 1 92 ? -1.269 11.772 4.356 1.00 85.88 92 HIS A CA 1
ATOM 712 C C . HIS A 1 92 ? -0.997 10.708 3.286 1.00 85.88 92 HIS A C 1
ATOM 714 O O . HIS A 1 92 ? -1.393 10.884 2.139 1.00 85.88 92 HIS A O 1
ATOM 720 N N . THR A 1 93 ? -0.305 9.629 3.657 1.00 87.19 93 THR A N 1
ATOM 721 C CA . THR A 1 93 ? 0.015 8.515 2.757 1.00 87.19 93 THR A CA 1
ATOM 722 C C . THR A 1 93 ? -1.030 7.389 2.821 1.00 87.19 93 THR A C 1
ATOM 724 O O . THR A 1 93 ? -1.095 6.583 1.894 1.00 87.19 93 THR A O 1
ATOM 727 N N . PHE A 1 94 ? -1.813 7.318 3.906 1.00 75.44 94 PHE A N 1
ATOM 728 C CA . PHE A 1 94 ? -2.891 6.345 4.115 1.00 75.44 94 PHE A CA 1
ATOM 729 C C . PHE A 1 94 ? -4.037 6.532 3.116 1.00 75.44 94 PHE A C 1
ATOM 731 O O . PHE A 1 94 ? -4.497 5.506 2.566 1.00 75.44 94 PHE A O 1
#